Protein AF-A0A497LWQ3-F1 (afdb_monomer)

pLDDT: mean 90.62, std 6.79, range [63.22, 97.25]

Secondary structure (DSSP, 8-state):
-THHHHHTT------HHHHT-TT--EEESSSEEE-S------HHHHT-TTS---HHHHHHHHHS---

Mean predicted aligned error: 4.32 Å

Foldseek 3Di:
DQVPCVVVVNDPQPCQLCVPQPVNQWDDDPHIDGNDDDPPPCVSVVPDPSRDDDPQVVCCVPPVDGD

Nearest PDB structures (foldseek):
  7npa-assembly4_N  TM=9.322E-01  e=1.650E-02  Methanothermococcus thermolithotrophicus DSM 2095

Solvent-accessible surface area (backbone atoms only — not comparable to full-atom values): 4368 Å² total; per-residue (Å²): 116,72,58,56,42,54,76,70,68,58,61,81,72,80,56,58,45,41,77,62,36,93,76,64,31,45,45,79,79,90,55,82,42,78,78,49,88,79,84,79,80,57,55,41,50,77,68,36,89,69,56,89,67,56,70,49,60,46,37,33,72,77,70,71,43,77,123

Sequence (67 aa):
MLNEVILKGECAGCGACVTVCPFNVLEYSEKPNLVDECKNCGICMKVCQKYSWSWPEMEKFVFGRER

Radius of gyration: 12.71 Å; Cα contacts (8 Å, |Δi|>4): 71; chains: 1; bounding box: 29×24×30 Å

Structure (mmCIF, N/CA/C/O backbone):
data_AF-A0A497LWQ3-F1
#
_entry.id   AF-A0A497LWQ3-F1
#
loop_
_atom_site.group_PDB
_atom_site.id
_atom_site.type_symbol
_atom_site.label_atom_id
_atom_site.label_alt_id
_atom_site.label_comp_id
_atom_site.label_asym_id
_atom_site.label_entity_id
_atom_site.label_seq_id
_atom_site.pdbx_PDB_ins_code
_atom_site.Cartn_x
_atom_site.Cartn_y
_atom_site.Cartn_z
_atom_site.occupancy
_atom_site.B_iso_or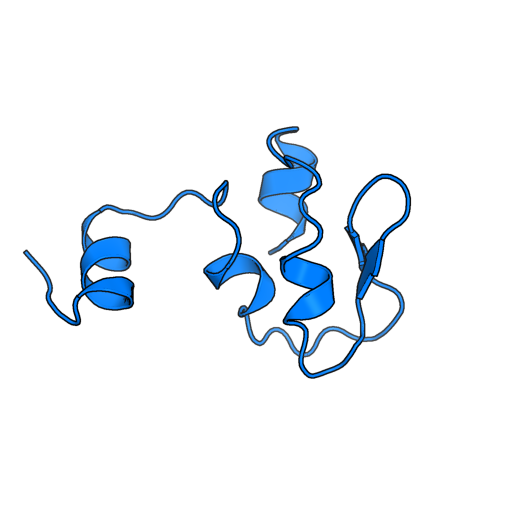_equiv
_atom_site.auth_seq_id
_atom_site.auth_comp_id
_atom_site.auth_asym_id
_atom_site.auth_atom_id
_atom_site.pdbx_PDB_model_num
ATOM 1 N N . MET A 1 1 ? 6.377 -1.262 5.525 1.00 63.22 1 MET A N 1
ATOM 2 C CA . MET A 1 1 ? 6.529 -0.713 4.158 1.00 63.22 1 MET A CA 1
ATOM 3 C C . MET A 1 1 ? 5.524 0.397 3.868 1.00 63.22 1 MET A C 1
ATOM 5 O O . MET A 1 1 ? 5.990 1.512 3.731 1.00 63.22 1 MET A O 1
ATOM 9 N N . LEU A 1 2 ? 4.197 0.178 3.855 1.00 67.00 2 LEU A N 1
ATOM 10 C CA . LEU A 1 2 ? 3.194 1.244 3.594 1.00 67.00 2 LEU A CA 1
ATOM 11 C C . LEU A 1 2 ? 3.401 2.528 4.429 1.00 67.00 2 LEU A C 1
ATOM 13 O O . LEU A 1 2 ? 3.194 3.636 3.940 1.00 67.00 2 LEU A O 1
ATOM 17 N N . ASN A 1 3 ? 3.881 2.366 5.664 1.00 78.88 3 ASN A N 1
ATOM 18 C CA . ASN A 1 3 ? 4.151 3.467 6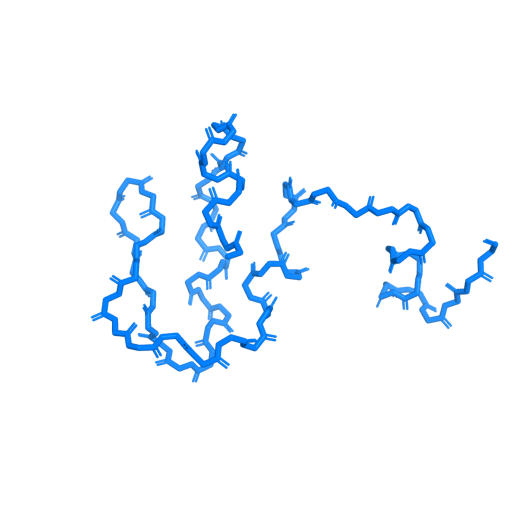.583 1.00 78.88 3 ASN A CA 1
ATOM 19 C C . ASN A 1 3 ? 5.107 4.529 6.029 1.00 78.88 3 ASN A C 1
ATOM 21 O O . ASN A 1 3 ? 5.014 5.663 6.467 1.00 78.88 3 ASN A O 1
ATOM 25 N N . GLU A 1 4 ? 5.994 4.225 5.081 1.00 85.00 4 GLU A N 1
ATOM 26 C CA . GLU A 1 4 ? 6.969 5.213 4.602 1.00 85.00 4 GLU A CA 1
ATOM 27 C C . GLU A 1 4 ? 6.298 6.438 3.959 1.00 85.00 4 GLU A C 1
ATOM 29 O O . GLU A 1 4 ? 6.532 7.567 4.385 1.00 85.00 4 GLU A O 1
ATOM 34 N N . VAL A 1 5 ? 5.408 6.216 2.988 1.00 91.00 5 VAL A N 1
ATOM 35 C CA . VAL A 1 5 ? 4.684 7.287 2.277 1.00 91.00 5 VAL A CA 1
ATOM 36 C C . VAL A 1 5 ? 3.773 8.063 3.237 1.00 91.00 5 VAL A C 1
ATOM 38 O O . VAL A 1 5 ? 3.622 9.280 3.134 1.00 91.00 5 VAL A O 1
ATOM 41 N N . ILE A 1 6 ? 3.178 7.358 4.204 1.00 91.88 6 ILE A N 1
ATOM 42 C CA . ILE A 1 6 ? 2.310 7.950 5.228 1.00 91.88 6 ILE A CA 1
ATOM 43 C C . ILE A 1 6 ? 3.114 8.850 6.173 1.00 91.88 6 ILE A C 1
ATOM 45 O O . ILE A 1 6 ? 2.690 9.971 6.450 1.00 91.88 6 ILE A O 1
ATOM 49 N N . LEU A 1 7 ? 4.265 8.375 6.655 1.00 89.81 7 LEU A N 1
ATOM 50 C CA . LEU A 1 7 ? 5.133 9.098 7.588 1.00 89.81 7 LEU A CA 1
ATOM 51 C C . LEU A 1 7 ? 5.770 10.331 6.939 1.00 89.81 7 LEU A C 1
ATOM 53 O O . LEU A 1 7 ? 5.955 11.338 7.614 1.00 89.81 7 LEU A O 1
ATOM 57 N N . LYS A 1 8 ? 6.047 10.281 5.631 1.00 91.12 8 LYS A N 1
ATOM 58 C CA . LYS A 1 8 ? 6.525 11.433 4.851 1.00 91.12 8 LYS A CA 1
ATOM 59 C C . LYS A 1 8 ? 5.432 12.462 4.534 1.00 91.12 8 LYS A C 1
ATOM 61 O O . LYS A 1 8 ? 5.742 13.525 4.012 1.00 91.12 8 LYS A O 1
ATOM 66 N N . GLY A 1 9 ? 4.162 12.166 4.827 1.00 92.25 9 GLY A N 1
ATOM 67 C CA . GLY A 1 9 ? 3.040 13.046 4.484 1.00 92.25 9 GLY A CA 1
ATOM 68 C C . GLY A 1 9 ? 2.734 13.103 2.983 1.00 92.25 9 GLY A C 1
ATOM 69 O O . GLY A 1 9 ? 2.018 13.990 2.534 1.00 92.25 9 GLY A O 1
ATOM 70 N N . GLU A 1 10 ? 3.248 12.154 2.201 1.00 92.62 10 GLU A N 1
ATOM 71 C CA . GLU A 1 10 ? 3.079 12.114 0.743 1.00 92.62 10 GLU A CA 1
ATOM 72 C C . GLU A 1 10 ? 1.833 11.328 0.319 1.00 92.62 10 GLU A C 1
ATOM 74 O O . GLU A 1 10 ? 1.480 11.306 -0.861 1.00 92.62 10 GLU A O 1
ATOM 79 N N . CYS A 1 11 ? 1.151 10.677 1.268 1.00 93.75 11 CYS A N 1
ATOM 80 C CA . CYS A 1 11 ? -0.069 9.924 1.010 1.00 93.75 11 CYS A CA 1
ATOM 81 C C . CYS A 1 11 ? -1.144 10.829 0.389 1.00 93.75 11 CYS A C 1
ATOM 83 O O . CYS A 1 11 ? -1.672 11.725 1.037 1.00 93.75 11 CYS A O 1
ATOM 85 N N . ALA A 1 12 ? -1.507 10.542 -0.862 1.00 93.81 12 ALA A N 1
ATOM 86 C CA . ALA A 1 12 ? -2.540 11.278 -1.594 1.00 93.81 12 ALA A CA 1
ATOM 87 C C . ALA A 1 12 ? -3.975 10.813 -1.278 1.00 93.81 12 ALA A C 1
ATOM 89 O O . ALA A 1 12 ? -4.926 11.333 -1.847 1.00 93.81 12 ALA A O 1
ATOM 90 N N . GLY A 1 13 ? -4.127 9.784 -0.442 1.00 94.19 13 GLY A N 1
ATOM 91 C CA . GLY A 1 13 ? -5.426 9.269 -0.017 1.00 94.19 13 GLY A CA 1
ATOM 92 C C . GLY A 1 13 ? -6.287 8.605 -1.096 1.00 94.19 13 GLY A C 1
ATOM 93 O O . GLY A 1 13 ? -7.505 8.585 -0.992 1.00 94.19 13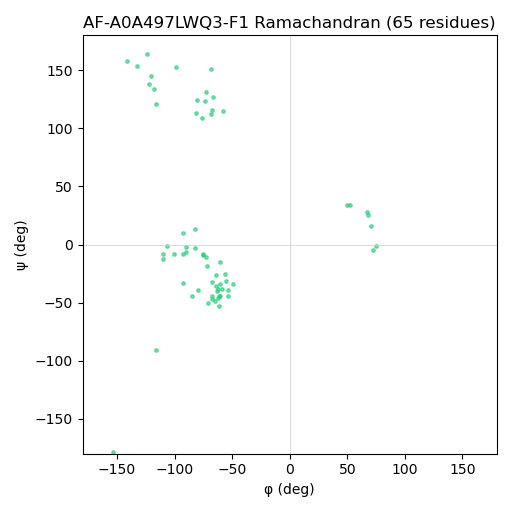 GLY A O 1
ATOM 94 N N . CYS A 1 14 ? -5.674 8.029 -2.134 1.00 95.56 14 CYS A N 1
ATOM 95 C CA . CYS A 1 14 ? -6.409 7.424 -3.253 1.00 95.56 14 CYS A CA 1
ATOM 96 C C . CYS A 1 14 ? -7.051 6.055 -2.954 1.00 95.56 14 CYS A C 1
ATOM 98 O O . CYS A 1 14 ? -7.754 5.521 -3.804 1.00 95.56 14 CYS A O 1
ATOM 100 N N . GLY A 1 15 ? -6.752 5.433 -1.810 1.00 94.81 15 GLY A N 1
ATOM 101 C CA 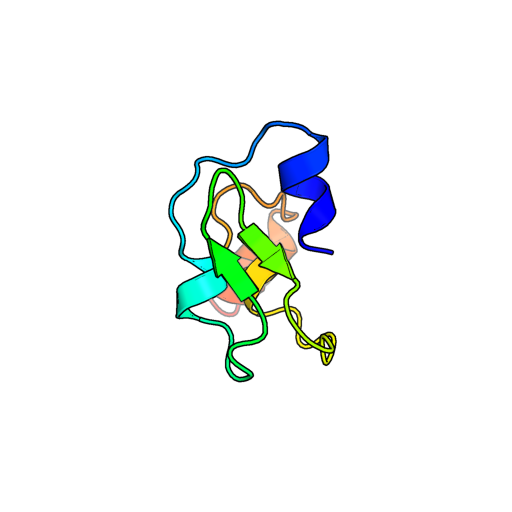. GLY A 1 15 ? -7.314 4.130 -1.428 1.00 94.81 15 GLY A CA 1
ATOM 102 C C . GLY A 1 15 ? -6.790 2.908 -2.199 1.00 94.81 15 GLY A C 1
ATOM 103 O O . GLY A 1 15 ? -7.093 1.788 -1.804 1.00 94.81 15 GLY A O 1
ATOM 104 N N . ALA A 1 16 ? -5.942 3.070 -3.225 1.00 95.62 16 ALA A N 1
ATOM 105 C CA . ALA A 1 16 ? -5.477 1.955 -4.065 1.00 95.62 16 ALA A CA 1
ATOM 106 C C . ALA A 1 16 ? -4.854 0.796 -3.265 1.00 95.62 16 ALA A C 1
ATOM 108 O O . ALA A 1 16 ? -5.108 -0.366 -3.561 1.00 95.62 16 ALA A O 1
ATOM 109 N N . CYS A 1 17 ? -4.079 1.104 -2.221 1.00 95.75 17 CYS A N 1
ATOM 110 C CA . CYS A 1 17 ? -3.460 0.104 -1.346 1.00 95.75 17 CYS A CA 1
ATOM 111 C C . CYS A 1 17 ? -4.470 -0.797 -0.616 1.00 95.75 17 CYS A C 1
ATOM 113 O O . CYS A 1 17 ? -4.171 -1.972 -0.417 1.00 95.75 17 CYS A O 1
ATOM 115 N N . VAL A 1 18 ? -5.635 -0.256 -0.244 1.00 96.50 18 VAL A N 1
ATOM 116 C CA . VAL A 1 18 ? -6.736 -0.998 0.385 1.00 96.50 18 VAL A CA 1
ATOM 117 C C . VAL A 1 18 ? -7.378 -1.909 -0.654 1.00 96.50 18 VAL A C 1
ATOM 119 O O . VAL A 1 18 ? -7.454 -3.115 -0.444 1.00 96.50 18 VAL A O 1
ATOM 122 N N . THR A 1 19 ? -7.727 -1.357 -1.820 1.00 96.81 19 THR A N 1
ATOM 123 C CA . THR A 1 19 ? -8.405 -2.088 -2.900 1.00 96.81 19 THR A CA 1
ATOM 124 C C . THR A 1 19 ? -7.614 -3.291 -3.413 1.00 96.81 19 THR A C 1
ATOM 126 O O . THR A 1 19 ? -8.203 -4.316 -3.736 1.00 96.81 19 THR A O 1
ATOM 129 N N . VAL A 1 20 ? -6.285 -3.185 -3.520 1.00 96.81 20 VAL A N 1
ATOM 130 C CA . VAL A 1 20 ? -5.454 -4.263 -4.090 1.00 96.81 20 VAL A CA 1
ATOM 131 C C . VAL A 1 20 ? -4.960 -5.274 -3.061 1.00 96.81 20 VAL A C 1
ATOM 133 O O . VAL A 1 20 ? -4.228 -6.193 -3.429 1.00 96.81 20 VAL A O 1
ATOM 136 N N . CYS A 1 21 ? -5.262 -5.091 -1.774 1.00 96.81 21 CYS A N 1
ATOM 137 C CA . CYS A 1 21 ? -4.772 -5.991 -0.739 1.00 96.81 21 CYS A CA 1
ATOM 138 C C . CYS A 1 21 ? -5.435 -7.370 -0.896 1.00 96.81 21 CYS A C 1
ATOM 140 O O . CYS A 1 21 ? -6.622 -7.493 -0.618 1.00 96.81 21 CYS A O 1
ATOM 142 N N . PRO A 1 22 ? -4.703 -8.441 -1.260 1.00 97.19 22 PRO A N 1
ATOM 143 C CA . PRO A 1 22 ? -5.327 -9.746 -1.497 1.00 97.19 22 PRO A CA 1
ATOM 144 C C . PRO A 1 22 ? -5.786 -10.435 -0.203 1.00 97.19 22 PRO A C 1
ATOM 146 O O . PRO A 1 22 ? -6.464 -11.454 -0.252 1.00 97.19 22 PRO A O 1
ATOM 149 N N . PHE A 1 23 ? -5.386 -9.896 0.949 1.00 97.25 23 PHE A N 1
ATOM 150 C CA . PHE A 1 23 ? -5.717 -10.422 2.269 1.00 97.25 23 PHE A CA 1
ATOM 151 C C . PHE A 1 23 ? -6.752 -9.558 3.000 1.00 97.25 23 PHE A C 1
ATOM 153 O O . PHE A 1 23 ? -7.108 -9.894 4.120 1.00 97.25 23 PHE A O 1
ATOM 160 N N . ASN A 1 24 ? -7.210 -8.448 2.399 1.00 96.19 24 ASN A N 1
ATOM 161 C CA . ASN A 1 24 ? -8.166 -7.510 3.002 1.00 96.19 24 ASN A CA 1
ATOM 162 C C . ASN A 1 24 ? -7.793 -7.049 4.427 1.00 96.19 24 ASN A C 1
ATOM 164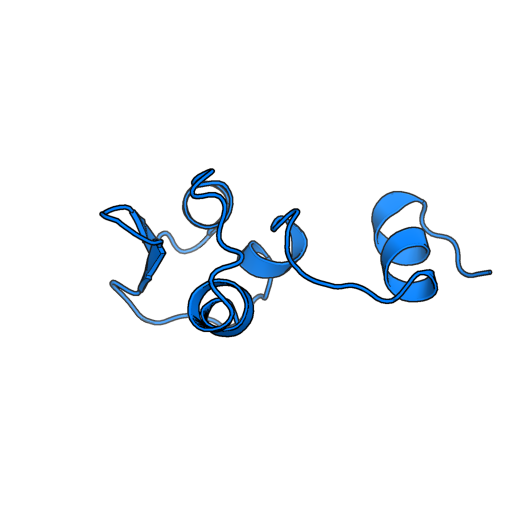 O O . ASN A 1 24 ? -8.661 -6.802 5.253 1.00 96.19 24 ASN A O 1
ATOM 168 N N . VAL A 1 25 ? -6.494 -6.909 4.714 1.00 97.06 25 VAL A N 1
ATOM 169 C CA . VAL A 1 25 ? -5.989 -6.528 6.051 1.00 97.06 25 VAL A CA 1
ATOM 170 C C . VAL A 1 25 ? -5.786 -5.018 6.222 1.00 97.06 25 VAL A C 1
ATOM 172 O O . VAL A 1 25 ? -5.154 -4.574 7.181 1.00 97.06 25 VAL A O 1
ATOM 175 N N . LEU A 1 26 ? 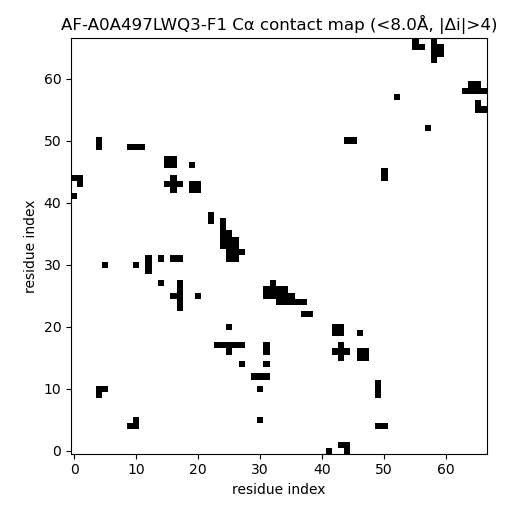-6.270 -4.219 5.269 1.00 95.75 26 LEU A N 1
ATOM 176 C CA . LEU A 1 26 ? -6.180 -2.761 5.274 1.00 95.75 26 LEU A CA 1
ATOM 177 C C . LEU A 1 26 ? -7.581 -2.155 5.194 1.00 95.75 26 LEU A C 1
ATOM 179 O O . LEU A 1 26 ? -8.380 -2.577 4.365 1.00 95.75 26 LEU A O 1
ATO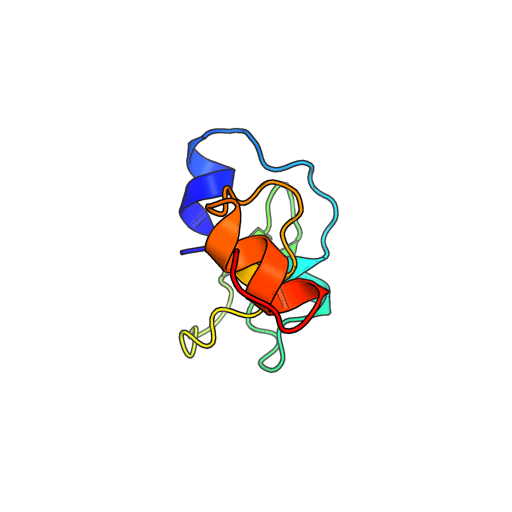M 183 N N . GLU A 1 27 ? -7.829 -1.109 5.976 1.00 95.50 27 GLU A N 1
ATOM 184 C CA . GLU A 1 27 ? -9.024 -0.262 5.884 1.00 95.50 27 GLU A CA 1
ATOM 185 C C . GLU A 1 27 ? -8.642 1.204 5.679 1.00 95.50 27 GLU A C 1
ATOM 187 O O . GLU A 1 27 ? -7.494 1.600 5.901 1.00 95.50 27 GLU A O 1
ATOM 192 N N . TYR A 1 28 ? -9.606 2.022 5.252 1.00 94.06 28 TYR A N 1
ATOM 193 C CA . TYR A 1 28 ? -9.408 3.449 5.022 1.00 94.06 28 TYR A CA 1
ATOM 194 C C . TYR A 1 28 ? -10.269 4.286 5.973 1.00 94.06 28 TYR A C 1
ATOM 196 O O . TYR A 1 28 ? -11.493 4.203 5.928 1.00 94.06 28 TYR A O 1
ATOM 204 N N . SER A 1 29 ? -9.632 5.131 6.788 1.00 89.50 29 SER A N 1
ATOM 205 C CA . SER A 1 29 ? -10.312 6.186 7.553 1.00 89.50 29 SER A CA 1
ATOM 206 C C . SER A 1 29 ? -9.825 7.563 7.092 1.00 89.50 2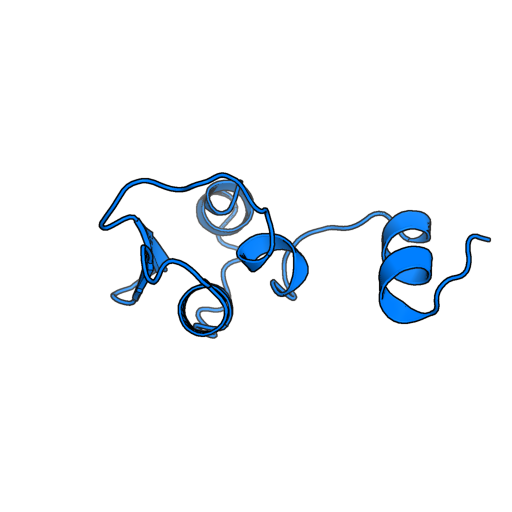9 SER A C 1
ATOM 208 O O . SER A 1 29 ? -10.332 8.104 6.117 1.00 89.50 29 SER A O 1
ATOM 210 N N . GLU A 1 30 ? -8.782 8.100 7.715 1.00 88.81 30 GLU A N 1
ATOM 211 C CA . GLU A 1 30 ? -8.056 9.282 7.220 1.00 88.81 30 GLU A CA 1
ATOM 212 C C . GLU A 1 30 ? -6.868 8.880 6.342 1.00 88.81 30 GLU A C 1
ATOM 214 O O . GLU A 1 30 ? -6.491 9.563 5.388 1.00 88.81 30 GLU A O 1
ATOM 219 N N . LYS A 1 31 ? -6.271 7.741 6.692 1.00 91.62 31 LYS A N 1
ATOM 220 C CA . LYS A 1 31 ? -5.107 7.120 6.070 1.00 91.62 31 LYS A CA 1
ATOM 221 C C . LYS A 1 31 ? -5.359 5.610 6.059 1.00 91.62 31 LYS A C 1
ATOM 223 O O . LYS A 1 31 ? -6.163 5.133 6.865 1.00 91.62 31 LYS A O 1
ATOM 228 N N . PRO A 1 32 ? -4.704 4.846 5.178 1.00 94.00 32 PRO A N 1
ATOM 229 C CA . PRO A 1 32 ? -4.835 3.400 5.206 1.00 94.00 32 PRO A CA 1
ATOM 230 C C . PRO A 1 32 ? -4.211 2.839 6.491 1.00 94.00 32 PRO A C 1
ATOM 232 O O . PRO A 1 32 ? -3.051 3.124 6.794 1.00 94.00 32 PRO A O 1
ATOM 235 N N . ASN A 1 33 ? -4.988 2.050 7.229 1.00 93.38 33 ASN A N 1
ATOM 236 C CA . ASN A 1 33 ? -4.614 1.468 8.515 1.00 93.38 33 ASN A CA 1
ATOM 237 C C . ASN A 1 33 ? -4.672 -0.055 8.441 1.00 93.38 33 ASN A C 1
ATOM 239 O O . ASN A 1 33 ? -5.515 -0.622 7.749 1.00 93.38 33 ASN A O 1
ATOM 243 N N . LEU A 1 34 ? -3.760 -0.709 9.156 1.00 94.12 34 LEU A N 1
ATOM 244 C CA . LEU A 1 34 ? -3.724 -2.160 9.258 1.00 94.12 34 LEU A CA 1
ATOM 245 C C . LEU A 1 34 ? -4.751 -2.627 10.295 1.00 94.12 34 LEU A C 1
ATOM 247 O O . LEU A 1 34 ? -4.699 -2.178 11.439 1.00 94.12 34 LEU A O 1
ATOM 251 N N . VAL A 1 35 ? -5.654 -3.519 9.893 1.00 96.12 35 VAL A N 1
ATOM 252 C CA . VAL A 1 35 ? -6.711 -4.070 10.764 1.00 96.12 35 VAL A CA 1
ATOM 253 C C . VAL A 1 35 ? -6.495 -5.541 11.114 1.00 96.12 35 VAL A C 1
ATOM 255 O O . VAL A 1 35 ? -7.140 -6.052 12.022 1.00 96.12 35 VAL A O 1
ATOM 258 N N . ASP A 1 36 ? -5.566 -6.208 10.425 1.00 96.62 36 ASP A N 1
ATOM 259 C CA . ASP A 1 36 ? -5.215 -7.613 10.644 1.00 96.62 36 ASP A CA 1
ATOM 260 C C . ASP A 1 36 ? -3.758 -7.891 10.199 1.00 96.62 36 ASP A C 1
ATOM 262 O O . ASP A 1 36 ? -3.025 -6.996 9.775 1.00 96.62 36 ASP A O 1
ATOM 266 N N . GLU A 1 37 ? -3.284 -9.127 10.310 1.00 96.25 37 GLU A N 1
ATOM 267 C CA . GLU A 1 37 ? -1.891 -9.503 10.096 1.00 96.25 37 GLU A CA 1
ATOM 268 C C . GLU A 1 37 ? -1.433 -9.364 8.626 1.00 96.25 37 GLU A C 1
ATOM 270 O O . GLU A 1 37 ? -1.843 -10.097 7.722 1.00 96.25 37 GLU A O 1
ATOM 275 N N . CYS A 1 38 ? -0.476 -8.464 8.376 1.00 95.25 38 CYS A N 1
ATOM 276 C CA . CYS A 1 38 ? 0.125 -8.280 7.055 1.00 95.25 38 CYS A CA 1
ATOM 277 C C . CYS A 1 38 ? 1.080 -9.421 6.673 1.00 95.25 38 CYS A C 1
ATOM 279 O O . CYS A 1 38 ? 2.118 -9.619 7.301 1.00 95.25 38 CYS A O 1
ATOM 281 N N . LYS A 1 39 ? 0.823 -10.078 5.535 1.00 95.69 39 LYS A N 1
ATOM 282 C CA . LYS A 1 39 ? 1.689 -11.138 4.975 1.00 95.69 39 LYS A CA 1
ATOM 283 C C . LYS A 1 39 ? 2.894 -10.628 4.169 1.00 95.69 39 LYS A C 1
ATOM 285 O O . LYS A 1 39 ? 3.516 -11.389 3.439 1.00 95.69 39 LYS A O 1
ATOM 290 N N . ASN A 1 40 ? 3.216 -9.335 4.264 1.00 93.50 40 ASN A N 1
ATOM 291 C CA . ASN A 1 40 ? 4.390 -8.702 3.642 1.00 93.50 40 ASN A CA 1
ATOM 292 C C . ASN A 1 40 ? 4.562 -8.951 2.125 1.00 93.50 40 ASN A C 1
ATOM 294 O O . ASN A 1 40 ? 5.678 -8.974 1.616 1.00 93.50 40 ASN A O 1
ATOM 298 N N . CYS A 1 41 ? 3.462 -9.066 1.371 1.00 94.56 41 CYS A N 1
ATOM 299 C CA . CYS A 1 41 ? 3.504 -9.301 -0.082 1.00 94.56 41 CYS A CA 1
ATOM 300 C C . CYS A 1 41 ? 3.967 -8.088 -0.922 1.00 94.56 41 CYS A C 1
ATOM 302 O O . CYS A 1 41 ? 4.319 -8.238 -2.090 1.00 94.56 41 CYS A O 1
ATOM 304 N N . GLY A 1 42 ? 3.932 -6.872 -0.364 1.00 91.62 42 GLY A N 1
ATOM 305 C CA . GLY A 1 42 ? 4.427 -5.648 -1.011 1.00 91.62 42 GLY A CA 1
ATOM 306 C C . GLY A 1 42 ? 3.551 -5.059 -2.129 1.00 91.62 42 GLY A C 1
ATOM 307 O O . GLY A 1 42 ? 3.889 -4.005 -2.662 1.00 91.62 42 GLY A O 1
ATOM 308 N N . ILE A 1 43 ? 2.414 -5.672 -2.477 1.00 93.06 43 ILE A N 1
ATOM 309 C CA . ILE A 1 43 ? 1.543 -5.216 -3.581 1.00 93.06 43 ILE A CA 1
ATOM 310 C C . ILE A 1 43 ? 1.017 -3.796 -3.341 1.00 93.06 43 ILE A C 1
ATOM 312 O O . ILE A 1 43 ? 1.080 -2.959 -4.236 1.00 93.06 43 ILE A O 1
ATOM 316 N N . CYS A 1 44 ? 0.574 -3.495 -2.118 1.00 94.25 44 CYS A N 1
ATOM 317 C CA . CYS A 1 44 ? 0.092 -2.165 -1.740 1.00 94.25 44 CYS A CA 1
ATOM 318 C C . CYS A 1 44 ? 1.117 -1.055 -2.016 1.00 94.25 44 CYS A C 1
ATOM 320 O O . CYS A 1 44 ? 0.739 0.066 -2.349 1.00 94.25 44 CYS A O 1
ATOM 322 N N . MET A 1 45 ? 2.407 -1.380 -1.912 1.00 90.44 45 MET A N 1
ATOM 323 C CA . MET A 1 45 ? 3.484 -0.452 -2.203 1.00 90.44 45 MET A CA 1
ATOM 324 C C . MET A 1 45 ? 3.734 -0.326 -3.705 1.00 90.44 45 MET A C 1
ATOM 326 O O . MET A 1 45 ? 3.934 0.774 -4.211 1.00 90.44 45 MET A O 1
ATOM 330 N N . LYS A 1 46 ? 3.645 -1.443 -4.436 1.00 89.75 46 LYS A N 1
ATOM 331 C CA . LYS A 1 46 ? 3.841 -1.457 -5.888 1.00 89.75 46 LYS A CA 1
ATOM 332 C C . LYS A 1 46 ? 2.788 -0.654 -6.660 1.00 89.75 46 LYS A C 1
ATOM 334 O O . LYS A 1 46 ? 3.043 -0.186 -7.759 1.00 89.75 46 LYS A O 1
ATOM 339 N N . VAL A 1 47 ? 1.594 -0.505 -6.096 1.00 91.75 47 VAL A N 1
ATOM 340 C CA . VAL A 1 47 ? 0.523 0.292 -6.714 1.00 91.75 47 VAL A CA 1
ATOM 341 C C . VAL A 1 47 ? 0.516 1.745 -6.244 1.00 91.75 47 VAL A C 1
ATOM 343 O O . VAL A 1 47 ? -0.262 2.557 -6.741 1.00 91.75 47 VAL A O 1
ATOM 346 N N . CYS A 1 48 ? 1.329 2.087 -5.242 1.00 92.75 48 CYS A N 1
ATOM 347 C CA . CYS A 1 48 ? 1.329 3.424 -4.680 1.00 92.75 48 CYS A CA 1
ATOM 348 C C . CYS A 1 48 ? 2.058 4.386 -5.624 1.00 92.75 48 CYS A C 1
ATOM 350 O O . CYS A 1 48 ? 3.280 4.386 -5.699 1.00 92.75 48 CYS A O 1
ATOM 352 N N . GLN A 1 49 ? 1.311 5.280 -6.272 1.00 89.12 49 GLN A N 1
ATOM 353 C CA . GLN A 1 49 ? 1.855 6.314 -7.170 1.00 89.12 49 GLN A CA 1
ATOM 354 C C . GLN A 1 49 ? 2.833 7.300 -6.501 1.00 89.12 49 GLN A C 1
ATOM 356 O O . GLN A 1 49 ? 3.488 8.086 -7.177 1.00 89.12 49 GLN A O 1
ATOM 361 N N . LYS A 1 50 ? 2.853 7.331 -5.165 1.00 91.75 50 LYS A N 1
ATOM 362 C CA . LYS A 1 50 ? 3.714 8.202 -4.354 1.00 91.75 50 LYS A CA 1
ATOM 363 C C . LYS A 1 50 ? 4.936 7.476 -3.820 1.00 91.75 50 LYS A C 1
ATOM 365 O O . LYS A 1 50 ? 5.805 8.111 -3.239 1.00 91.75 50 LYS A O 1
ATOM 370 N N . TYR A 1 51 ? 4.997 6.162 -3.991 1.00 87.62 51 TYR A N 1
ATOM 371 C CA . TYR A 1 51 ? 6.171 5.429 -3.586 1.00 87.62 51 TYR A CA 1
ATOM 372 C C . TYR A 1 51 ? 7.318 5.719 -4.551 1.00 87.62 51 TYR A C 1
ATOM 374 O O . TYR A 1 51 ? 7.153 5.693 -5.770 1.00 87.62 51 TYR 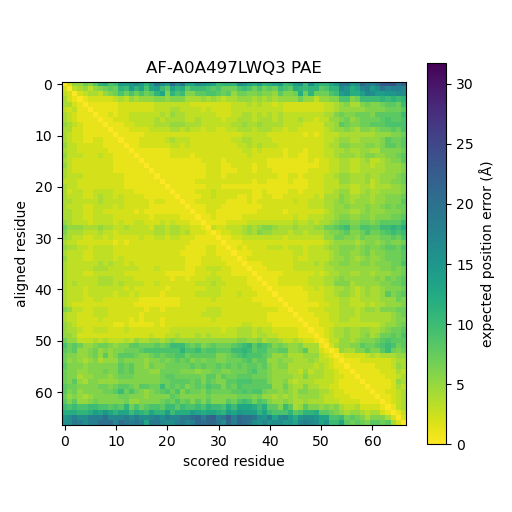A O 1
ATOM 382 N N . SER A 1 52 ? 8.473 6.043 -3.980 1.00 82.81 52 SER A N 1
ATOM 383 C CA . SER A 1 52 ? 9.663 6.383 -4.745 1.00 82.81 52 SER A CA 1
ATOM 384 C C . SER A 1 52 ? 10.353 5.103 -5.199 1.00 82.81 52 SER A C 1
ATOM 386 O O . SER A 1 52 ? 10.857 4.338 -4.377 1.00 82.81 52 SER A O 1
ATOM 388 N N . TRP A 1 53 ? 10.356 4.868 -6.507 1.00 80.69 53 TRP A N 1
ATOM 389 C CA . TRP A 1 53 ? 11.158 3.833 -7.156 1.00 80.69 53 TRP A CA 1
ATOM 390 C C . TRP A 1 53 ? 12.416 4.444 -7.749 1.00 80.69 53 TRP A C 1
ATOM 392 O O . TRP A 1 53 ? 12.408 5.599 -8.182 1.00 80.69 53 TRP A O 1
ATOM 402 N N . SER A 1 54 ? 13.480 3.652 -7.862 1.00 86.38 54 SER A N 1
ATOM 403 C CA . SER A 1 54 ? 14.527 4.001 -8.816 1.00 86.38 54 SER A CA 1
ATOM 404 C C . SER A 1 54 ? 14.002 3.859 -10.254 1.00 86.38 54 SER A C 1
ATOM 406 O O . SER A 1 54 ? 13.125 3.039 -10.541 1.00 86.38 54 SER A O 1
ATOM 408 N N . TRP A 1 55 ? 14.544 4.656 -11.180 1.00 85.38 55 TRP A N 1
ATOM 409 C CA . TRP A 1 55 ? 14.199 4.552 -12.603 1.00 85.38 55 TRP A CA 1
ATOM 410 C C . TRP A 1 55 ? 14.373 3.128 -13.166 1.00 85.38 55 TRP A C 1
ATOM 412 O O . TRP A 1 55 ? 13.443 2.663 -13.827 1.00 85.38 55 TRP A O 1
ATOM 422 N N . PRO A 1 56 ? 15.472 2.398 -12.874 1.00 89.88 56 PRO A N 1
ATOM 423 C CA . PRO A 1 56 ? 15.635 1.022 -13.344 1.00 89.88 56 PRO A CA 1
ATOM 424 C C . PRO A 1 56 ? 14.558 0.063 -12.819 1.00 89.88 56 PRO A C 1
ATOM 426 O O . PRO A 1 56 ? 13.995 -0.716 -13.587 1.00 89.88 56 PRO A O 1
ATOM 429 N N . GLU A 1 57 ? 14.216 0.138 -11.528 1.00 88.00 57 GLU A N 1
ATOM 430 C CA . GLU A 1 57 ? 13.159 -0.697 -10.937 1.00 88.00 57 GLU A CA 1
ATOM 431 C C . GLU A 1 57 ? 11.793 -0.405 -11.565 1.00 88.00 57 GLU A C 1
ATOM 433 O O . GLU A 1 57 ? 11.022 -1.330 -11.839 1.00 88.00 57 GLU A O 1
ATOM 438 N N . MET A 1 58 ? 11.509 0.874 -11.830 1.00 85.31 58 MET A N 1
ATOM 439 C CA . MET A 1 58 ? 10.273 1.286 -12.480 1.00 85.31 58 MET A CA 1
ATOM 440 C C . MET A 1 58 ? 10.168 0.763 -13.908 1.00 85.31 58 MET A C 1
ATOM 442 O O . MET A 1 58 ? 9.144 0.180 -14.271 1.00 85.31 58 MET A O 1
ATOM 446 N N . GLU A 1 59 ? 11.219 0.931 -14.713 1.00 90.00 59 GLU A N 1
ATOM 447 C CA . GLU A 1 59 ? 11.210 0.446 -16.091 1.00 90.00 59 GLU A CA 1
ATOM 448 C C . GLU A 1 59 ? 11.056 -1.077 -16.152 1.00 90.00 59 GLU A C 1
ATOM 450 O O . GLU A 1 59 ? 10.294 -1.582 -16.984 1.00 90.00 59 GLU A O 1
ATOM 455 N N . LYS A 1 60 ? 11.692 -1.808 -15.230 1.00 91.25 60 LYS A N 1
ATOM 456 C CA . LYS A 1 60 ? 11.538 -3.261 -15.131 1.00 91.25 60 LYS A CA 1
ATOM 457 C C . LYS A 1 60 ? 10.101 -3.652 -14.810 1.00 91.25 60 LYS A C 1
ATOM 459 O O . LYS A 1 60 ? 9.567 -4.563 -15.436 1.00 91.25 60 LYS A O 1
ATOM 464 N N . PHE A 1 61 ? 9.472 -2.979 -13.848 1.00 85.94 61 PHE A N 1
ATOM 465 C CA . PHE A 1 61 ? 8.107 -3.293 -13.432 1.00 85.94 61 PHE A CA 1
ATOM 466 C C . PHE A 1 61 ? 7.068 -2.974 -14.515 1.00 85.94 61 PHE A C 1
ATOM 468 O O . PHE A 1 61 ? 6.179 -3.785 -14.759 1.00 85.94 61 PHE A O 1
ATOM 475 N N . VAL A 1 62 ? 7.173 -1.808 -15.159 1.00 88.00 62 VAL A N 1
ATOM 476 C CA . VAL A 1 62 ? 6.166 -1.324 -16.118 1.00 88.00 62 VAL A CA 1
ATOM 477 C C . VAL A 1 62 ? 6.391 -1.889 -17.519 1.00 88.00 62 VAL A C 1
ATOM 479 O O . VAL A 1 62 ? 5.439 -2.291 -18.183 1.00 88.00 62 VAL A O 1
ATOM 482 N N . PHE A 1 63 ? 7.641 -1.908 -17.987 1.00 91.25 63 PHE A N 1
ATOM 483 C CA . PHE A 1 63 ? 7.982 -2.240 -19.373 1.00 91.25 63 PHE A CA 1
ATOM 484 C C . PHE A 1 63 ? 8.694 -3.587 -19.526 1.00 91.25 63 PHE A C 1
ATOM 486 O O . PHE A 1 63 ? 8.925 -4.011 -20.657 1.00 91.25 63 PHE A O 1
ATOM 493 N N . GLY A 1 64 ? 9.079 -4.251 -18.431 1.00 91.00 64 GLY A N 1
ATOM 494 C CA . GLY A 1 64 ? 9.822 -5.511 -18.494 1.00 91.00 64 GLY A CA 1
ATOM 495 C C . GLY A 1 64 ? 11.247 -5.366 -19.039 1.00 91.00 64 GLY A C 1
ATOM 496 O O . GLY A 1 64 ? 11.778 -6.328 -19.588 1.00 91.00 64 GLY A O 1
ATOM 497 N N . ARG A 1 65 ? 11.864 -4.179 -18.923 1.00 89.06 65 ARG A N 1
ATOM 498 C CA . ARG A 1 65 ? 13.231 -3.896 -19.403 1.00 89.06 65 ARG A CA 1
ATOM 499 C C . ARG A 1 65 ? 14.065 -3.163 -18.347 1.00 89.06 65 ARG A C 1
ATOM 501 O O . ARG A 1 65 ? 13.504 -2.420 -17.554 1.00 89.06 65 ARG A O 1
ATOM 508 N N . GLU A 1 66 ? 15.386 -3.316 -18.388 1.00 80.44 66 GLU A N 1
ATOM 509 C CA . GLU A 1 66 ? 16.346 -2.528 -17.597 1.00 80.44 66 GLU A CA 1
ATOM 510 C C . GLU A 1 66 ? 17.251 -1.747 -18.569 1.00 80.44 66 GLU A C 1
ATOM 512 O O . GLU A 1 66 ? 17.690 -2.312 -19.575 1.00 80.44 66 GLU A O 1
ATOM 517 N N . ARG A 1 67 ? 17.471 -0.450 -18.316 1.00 68.62 67 ARG A N 1
ATOM 518 C CA . ARG A 1 67 ? 18.409 0.411 -19.056 1.00 68.62 67 ARG A CA 1
ATOM 519 C C . ARG A 1 67 ? 19.602 0.782 -18.193 1.00 68.62 67 ARG A C 1
ATOM 521 O O . ARG A 1 67 ? 19.383 1.037 -16.988 1.00 68.62 67 ARG A O 1
#